Protein AF-A0A9Q0ZSL5-F1 (afdb_monomer)

Foldseek 3Di:
DDDPLCFAWFWDQAFDPFWPRATAIDTHNDDDDLRRDWDKDDDDPPDDDDPPGDIWTARPPQRWTWDWDPTADDPPGDTGIHTDDHD

Organism: NCBI:txid2511006

Solvent-accessible surface area (backbone atoms only — not comparable to full-atom values): 5318 Å² total; per-residue (Å²): 108,43,86,90,82,58,22,28,61,27,48,57,102,47,56,38,96,50,64,84,51,43,29,34,54,46,73,35,77,68,87,91,48,74,49,48,41,59,59,73,46,61,94,57,93,88,63,82,87,56,91,90,62,82,71,45,42,30,38,60,79,77,52,19,29,68,43,69,55,104,34,45,25,94,83,81,59,46,71,27,56,33,38,43,87,50,130

pLDDT: mean 94.98, std 5.74, range [57.97, 98.56]

Radius of gyration: 13.63 Å; Cα contacts (8 Å, |Δi|>4): 162; chains: 1; bounding box: 30×26×34 Å

Sequence (87 aa):
MHEKTKYRLHSHDVPYGSGSGQQSVTGFPNVDDANSYWPGKNAKQGDSIGTGAIIRLQHMKTRKWLHSHLHASPISGNLEVEITGGL

Structure (mmCIF, N/CA/C/O backbone):
data_AF-A0A9Q0ZSL5-F1
#
_entry.id   AF-A0A9Q0ZSL5-F1
#
loop_
_atom_site.group_PDB
_atom_s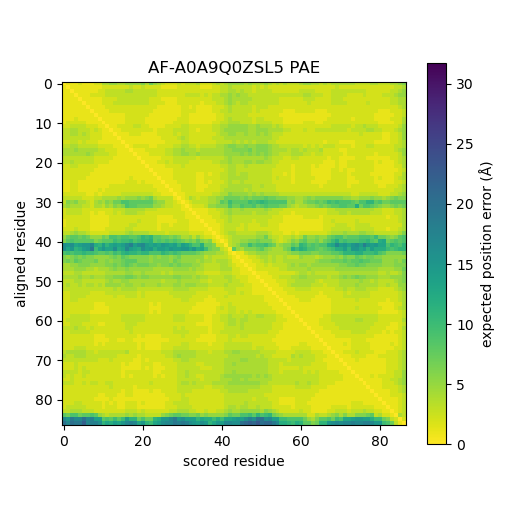ite.id
_atom_site.type_symbol
_atom_site.label_atom_id
_atom_site.label_alt_id
_atom_site.label_comp_id
_atom_site.label_asym_id
_atom_site.label_entity_id
_atom_site.label_seq_id
_atom_site.pdbx_PDB_ins_code
_atom_site.Cartn_x
_atom_site.Cartn_y
_atom_site.Cartn_z
_atom_site.occupancy
_atom_site.B_iso_or_equiv
_atom_site.auth_seq_id
_atom_site.auth_comp_id
_atom_site.auth_asym_id
_atom_site.auth_atom_id
_atom_site.pdbx_PDB_model_num
ATOM 1 N N . MET A 1 1 ? -9.598 -1.401 -2.043 1.00 95.06 1 MET A N 1
ATOM 2 C CA . MET A 1 1 ? -9.706 -1.592 -3.507 1.00 95.06 1 MET A CA 1
ATOM 3 C C . MET A 1 1 ? -9.564 -0.230 -4.163 1.00 95.06 1 MET A C 1
ATOM 5 O O . MET A 1 1 ? -10.212 0.698 -3.699 1.00 95.06 1 MET A O 1
ATOM 9 N N . HIS A 1 2 ? -8.721 -0.094 -5.184 1.00 97.75 2 HIS A N 1
ATOM 10 C CA . HIS A 1 2 ? -8.593 1.146 -5.947 1.00 97.75 2 HIS A CA 1
ATOM 11 C C . HIS A 1 2 ? -9.834 1.353 -6.826 1.00 97.75 2 HIS A C 1
ATOM 13 O O . HIS A 1 2 ? -10.245 0.447 -7.548 1.00 97.75 2 HIS A O 1
ATOM 19 N N . GLU A 1 3 ? -10.452 2.531 -6.761 1.00 97.94 3 GLU A N 1
ATOM 20 C CA . GLU A 1 3 ? -11.789 2.757 -7.317 1.00 97.94 3 GLU A CA 1
ATOM 21 C C . GLU A 1 3 ? -11.851 2.618 -8.843 1.00 97.94 3 GLU A C 1
ATOM 23 O O . GLU A 1 3 ? -12.760 1.962 -9.351 1.00 97.94 3 GLU A O 1
ATOM 28 N N . LYS A 1 4 ? -10.889 3.189 -9.577 1.00 98.19 4 LYS A N 1
ATOM 29 C CA . LYS A 1 4 ? -10.929 3.227 -11.050 1.00 98.19 4 LYS A CA 1
ATOM 30 C C . LYS A 1 4 ? -10.535 1.899 -11.693 1.00 98.19 4 LYS A C 1
ATOM 32 O O . LYS A 1 4 ? -11.207 1.440 -12.605 1.00 98.19 4 LYS A O 1
ATOM 37 N N . THR A 1 5 ? -9.457 1.279 -11.211 1.00 97.94 5 THR A N 1
ATOM 38 C CA . THR A 1 5 ? -8.904 0.049 -11.817 1.00 97.94 5 THR A CA 1
ATOM 39 C C . THR A 1 5 ? -9.417 -1.230 -11.168 1.00 97.94 5 THR A C 1
ATOM 41 O O . THR A 1 5 ? -9.211 -2.306 -11.711 1.00 97.94 5 THR A O 1
ATOM 44 N N . LYS A 1 6 ? -10.055 -1.133 -9.995 1.00 97.44 6 LYS A N 1
ATOM 45 C CA . LYS A 1 6 ? -10.498 -2.268 -9.163 1.00 97.44 6 LYS A CA 1
ATOM 46 C C . LYS A 1 6 ? -9.367 -3.154 -8.621 1.00 97.44 6 LYS A C 1
ATOM 48 O O . LYS A 1 6 ? -9.643 -4.164 -7.976 1.00 97.44 6 LYS A O 1
ATOM 53 N N . TYR A 1 7 ? -8.107 -2.749 -8.792 1.00 98.44 7 TYR A N 1
ATOM 54 C CA . TYR A 1 7 ? -6.954 -3.472 -8.252 1.00 98.44 7 TYR A CA 1
ATOM 55 C C . TYR A 1 7 ? -6.903 -3.334 -6.724 1.00 98.44 7 TYR A C 1
ATOM 57 O O . TYR A 1 7 ? -7.342 -2.332 -6.145 1.00 98.44 7 TYR A O 1
ATOM 65 N N . ARG A 1 8 ? -6.380 -4.350 -6.044 1.00 98.12 8 ARG A N 1
ATOM 66 C CA . ARG A 1 8 ? -6.199 -4.373 -4.588 1.00 98.12 8 ARG A CA 1
ATOM 67 C C . ARG A 1 8 ? -4.772 -3.987 -4.232 1.00 98.12 8 ARG A C 1
ATOM 69 O O . ARG A 1 8 ? -3.852 -4.312 -4.970 1.00 98.12 8 ARG A O 1
ATOM 76 N N . LEU A 1 9 ? -4.612 -3.281 -3.112 1.00 98.19 9 LEU A N 1
ATOM 77 C CA . LEU A 1 9 ? -3.293 -3.024 -2.542 1.00 98.19 9 LEU A CA 1
ATOM 78 C C . LEU A 1 9 ? -2.657 -4.376 -2.218 1.00 98.19 9 LEU A C 1
ATOM 80 O O . LEU A 1 9 ? -3.296 -5.198 -1.562 1.00 98.19 9 LEU A O 1
ATOM 84 N N . HIS A 1 10 ? -1.442 -4.600 -2.690 1.00 98.44 10 HIS A N 1
ATOM 85 C CA . HIS A 1 10 ? -0.794 -5.901 -2.661 1.00 98.44 10 HIS A CA 1
ATOM 86 C C . HIS A 1 10 ? 0.706 -5.740 -2.415 1.00 98.44 10 HIS A C 1
ATOM 88 O O . HIS A 1 10 ? 1.314 -4.760 -2.844 1.00 98.44 10 HIS A O 1
ATOM 94 N N . SER A 1 11 ? 1.311 -6.705 -1.733 1.00 98.19 11 SER A N 1
ATOM 95 C CA . SER A 1 11 ? 2.764 -6.807 -1.605 1.00 98.19 11 SER A CA 1
ATOM 96 C C . SER A 1 11 ? 3.195 -8.270 -1.662 1.00 98.19 11 SER A C 1
ATOM 98 O O . SER A 1 11 ? 2.378 -9.175 -1.613 1.00 98.19 11 SER A O 1
ATOM 100 N N . HIS A 1 12 ? 4.481 -8.525 -1.837 1.00 96.38 12 HIS A N 1
ATOM 101 C CA . HIS A 1 12 ? 5.061 -9.857 -1.980 1.00 96.38 12 HIS A CA 1
ATOM 102 C C . HIS A 1 12 ? 6.546 -9.775 -1.630 1.00 96.38 12 HIS A C 1
ATOM 104 O O . HIS A 1 12 ? 7.084 -8.679 -1.492 1.00 96.38 12 HIS A O 1
ATOM 110 N N . ASP A 1 13 ? 7.213 -10.915 -1.451 1.00 94.56 13 ASP A N 1
ATOM 111 C CA . ASP A 1 13 ? 8.614 -10.940 -1.014 1.00 94.56 13 ASP A CA 1
ATOM 112 C C . ASP A 1 13 ? 9.600 -10.659 -2.158 1.00 94.56 13 ASP A C 1
ATOM 114 O O . ASP A 1 13 ? 10.461 -11.466 -2.491 1.00 94.56 13 ASP A O 1
ATOM 118 N N . VAL A 1 14 ? 9.409 -9.515 -2.817 1.00 96.62 14 VAL A N 1
ATOM 119 C CA . VAL A 1 14 ? 10.242 -9.019 -3.913 1.00 96.62 14 VAL A CA 1
ATOM 120 C C . VAL A 1 14 ? 10.515 -7.531 -3.672 1.00 96.62 14 VAL A C 1
ATOM 122 O O . VAL A 1 14 ? 9.564 -6.742 -3.601 1.00 96.62 14 VAL A O 1
ATOM 125 N N . PRO A 1 15 ? 11.786 -7.123 -3.517 1.00 97.62 15 PRO A N 1
ATOM 126 C CA . PRO A 1 15 ? 12.160 -5.723 -3.362 1.00 97.62 15 PRO A CA 1
ATOM 127 C C . PRO A 1 15 ? 12.110 -4.954 -4.684 1.00 97.62 15 PRO A C 1
ATOM 129 O O . PRO A 1 15 ? 12.168 -5.539 -5.767 1.00 97.62 15 PRO A O 1
ATOM 132 N N . TYR A 1 16 ? 12.038 -3.626 -4.602 1.00 98.25 16 TYR A N 1
ATOM 133 C CA . TYR A 1 16 ? 12.326 -2.776 -5.754 1.00 98.25 16 TYR A CA 1
ATOM 134 C C . TYR A 1 16 ? 13.805 -2.890 -6.153 1.00 98.25 16 TYR A C 1
ATOM 136 O O . TYR A 1 16 ? 14.686 -2.996 -5.306 1.00 98.25 16 TYR A O 1
ATOM 144 N N . GLY A 1 17 ? 14.087 -2.840 -7.459 1.00 97.31 17 GLY A N 1
ATOM 145 C CA . GLY A 1 17 ? 15.459 -2.770 -7.990 1.00 97.31 17 GLY A CA 1
ATOM 146 C C . GLY A 1 17 ? 16.027 -1.346 -8.070 1.00 97.31 17 GLY A C 1
ATOM 147 O O . GLY A 1 17 ? 17.167 -1.155 -8.481 1.00 97.31 17 GLY A O 1
ATOM 148 N N . SER A 1 18 ? 15.223 -0.347 -7.711 1.00 96.00 18 SER A N 1
ATOM 149 C CA . SER A 1 18 ? 15.546 1.081 -7.704 1.00 96.00 18 SER A CA 1
ATOM 150 C C . SER A 1 18 ? 15.068 1.708 -6.391 1.00 96.00 18 SER A C 1
ATOM 152 O O . SER A 1 18 ? 14.549 1.006 -5.523 1.00 96.00 18 SER A O 1
ATOM 154 N N . GLY A 1 19 ? 15.203 3.030 -6.259 1.00 96.94 19 GLY A N 1
ATOM 155 C CA . GLY A 1 19 ? 14.667 3.749 -5.105 1.00 96.94 19 GLY A CA 1
ATOM 156 C C . GLY A 1 19 ? 15.332 3.287 -3.813 1.00 96.94 19 GLY A C 1
ATOM 157 O O . GLY A 1 19 ? 16.558 3.328 -3.713 1.00 96.94 19 GLY A O 1
ATOM 158 N N . SER A 1 20 ? 14.545 2.882 -2.821 1.00 97.56 20 SER A N 1
ATOM 159 C CA . SER A 1 20 ? 15.084 2.464 -1.522 1.00 97.56 20 SER A CA 1
ATOM 160 C C . SER A 1 20 ? 15.566 1.012 -1.467 1.00 97.56 20 SER A C 1
ATOM 162 O O . SER A 1 20 ? 16.201 0.617 -0.489 1.00 97.56 20 SER A O 1
ATOM 164 N N . GLY A 1 21 ? 15.243 0.193 -2.473 1.00 97.38 21 GLY A N 1
ATOM 165 C CA . GLY A 1 21 ? 15.500 -1.251 -2.444 1.00 97.38 21 GLY A CA 1
ATOM 166 C C . GLY A 1 21 ? 14.630 -2.029 -1.447 1.00 97.38 21 GLY A C 1
ATOM 167 O O . GLY A 1 21 ? 14.884 -3.206 -1.188 1.00 97.38 21 GLY A O 1
ATOM 168 N N . GLN A 1 22 ? 13.615 -1.394 -0.854 1.00 97.94 22 GLN A N 1
ATOM 169 C CA . GLN A 1 22 ? 12.700 -2.041 0.086 1.00 97.94 22 GLN A CA 1
ATOM 170 C C . GLN A 1 22 ? 11.641 -2.889 -0.630 1.00 97.94 22 GLN A C 1
ATOM 172 O O . GLN A 1 22 ? 11.523 -2.885 -1.856 1.00 97.94 22 GLN A O 1
ATOM 177 N N . GLN A 1 23 ? 10.876 -3.658 0.150 1.00 98.12 23 GLN A N 1
ATOM 178 C CA . GLN A 1 23 ? 9.864 -4.577 -0.370 1.00 98.12 23 GLN A CA 1
ATOM 179 C C . GLN A 1 23 ? 8.794 -3.823 -1.177 1.00 98.12 23 GLN A C 1
ATOM 181 O O . GLN A 1 23 ? 8.240 -2.825 -0.718 1.00 98.12 23 GLN A O 1
ATOM 186 N N . SER A 1 24 ? 8.498 -4.319 -2.379 1.00 98.25 24 SER A N 1
ATOM 187 C CA . SER A 1 24 ? 7.626 -3.632 -3.329 1.00 98.25 24 SER A CA 1
ATOM 188 C C . SER A 1 24 ? 6.143 -3.673 -2.942 1.00 98.25 24 SER A C 1
ATOM 190 O O . SER A 1 24 ? 5.657 -4.597 -2.276 1.00 98.25 24 SER A O 1
ATOM 192 N N . VAL A 1 25 ? 5.402 -2.661 -3.400 1.00 98.31 25 VAL A N 1
ATOM 193 C CA . VAL A 1 25 ? 3.944 -2.541 -3.271 1.00 98.31 25 VAL A CA 1
ATOM 194 C C . VAL A 1 25 ? 3.343 -2.372 -4.657 1.00 98.31 25 VAL A C 1
ATOM 196 O O . VAL A 1 25 ? 3.833 -1.599 -5.475 1.00 98.31 25 VAL A O 1
ATOM 199 N N . THR A 1 26 ? 2.257 -3.083 -4.937 1.00 98.19 26 THR A N 1
ATOM 200 C CA . THR A 1 26 ? 1.596 -3.048 -6.242 1.00 98.19 26 THR A CA 1
ATOM 201 C C . THR A 1 26 ? 0.077 -2.973 -6.113 1.00 98.19 26 THR A C 1
ATOM 203 O O . THR A 1 26 ? -0.503 -3.130 -5.035 1.00 98.19 26 THR A O 1
ATOM 206 N N . GLY A 1 27 ? -0.582 -2.718 -7.244 1.00 97.88 27 GLY A N 1
ATOM 207 C CA . GLY A 1 27 ? -1.988 -3.055 -7.430 1.00 97.88 27 GLY A CA 1
ATOM 208 C C . GLY A 1 27 ? -2.103 -4.450 -8.046 1.00 97.88 27 GLY A C 1
ATOM 209 O O . GLY A 1 27 ? -1.478 -4.704 -9.074 1.00 97.88 27 GLY A O 1
ATOM 210 N N . PHE A 1 28 ? -2.921 -5.327 -7.467 1.00 98.12 28 PHE A N 1
ATOM 211 C CA . PHE A 1 28 ? -3.137 -6.689 -7.962 1.00 98.12 28 PHE A CA 1
ATOM 212 C C . PHE A 1 28 ? -4.596 -6.908 -8.406 1.00 98.12 28 PHE A C 1
ATOM 214 O O . PHE A 1 28 ? -5.511 -6.490 -7.688 1.00 98.12 28 PHE A O 1
ATOM 221 N N . PRO A 1 29 ? -4.850 -7.516 -9.583 1.00 97.12 29 PRO A N 1
ATOM 222 C CA . PRO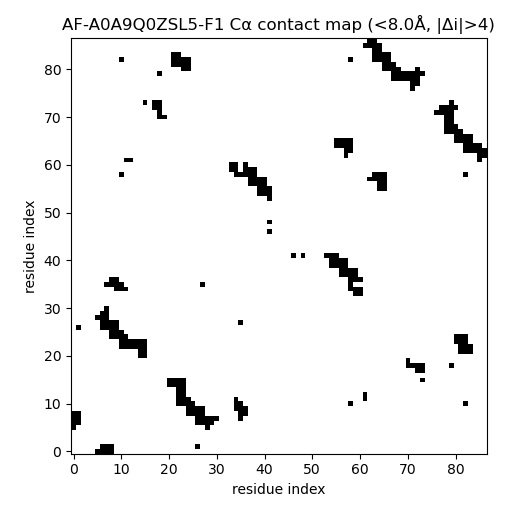 A 1 29 ? -6.204 -7.660 -10.121 1.00 97.12 29 PRO A CA 1
ATOM 223 C C . PRO A 1 29 ? -7.032 -8.751 -9.428 1.00 97.12 29 PRO A C 1
ATOM 225 O O . PRO A 1 29 ? -8.256 -8.630 -9.366 1.00 97.12 29 PRO A O 1
ATOM 228 N N . ASN A 1 30 ? -6.398 -9.801 -8.894 1.00 94.75 30 ASN A N 1
ATOM 229 C CA . ASN A 1 30 ? -7.128 -10.937 -8.329 1.00 94.75 30 ASN A CA 1
ATOM 230 C C . ASN A 1 30 ? -7.813 -10.558 -7.015 1.00 94.75 30 ASN A C 1
ATOM 232 O O . ASN A 1 30 ? -7.264 -9.829 -6.188 1.00 94.75 30 ASN A O 1
ATOM 236 N N . VAL A 1 31 ? -9.033 -11.060 -6.833 1.00 89.69 31 VAL A N 1
ATOM 237 C CA . VAL A 1 31 ? -9.896 -10.682 -5.710 1.00 89.69 31 VAL A CA 1
ATOM 238 C C . VAL A 1 31 ? -9.471 -11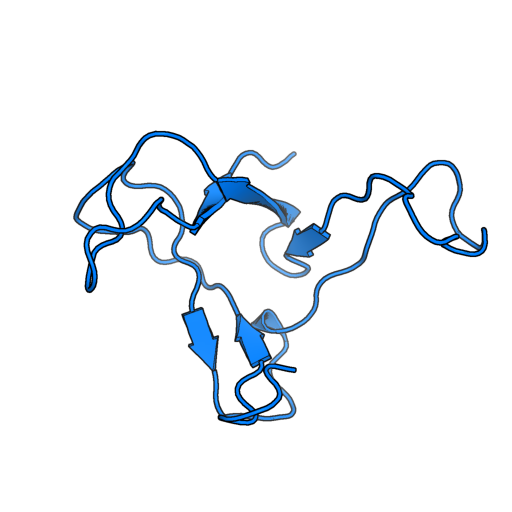.346 -4.401 1.00 89.69 31 VAL A C 1
ATOM 240 O O . VAL A 1 31 ? -9.406 -10.659 -3.381 1.00 89.69 31 VAL A O 1
ATOM 243 N N . ASP A 1 32 ? -9.129 -12.633 -4.463 1.00 92.31 32 ASP A N 1
ATOM 244 C CA . ASP A 1 32 ? -8.922 -13.506 -3.303 1.00 92.31 32 ASP A CA 1
ATOM 245 C C . ASP A 1 32 ? -7.450 -13.900 -3.139 1.00 92.31 32 ASP A C 1
ATOM 247 O O . ASP A 1 32 ? -7.090 -15.075 -3.112 1.00 92.31 32 ASP A O 1
ATOM 251 N N . ASP A 1 33 ? -6.575 -12.900 -3.053 1.00 96.38 33 ASP A N 1
ATOM 252 C CA . ASP A 1 33 ? -5.151 -13.115 -2.805 1.00 96.38 33 ASP A CA 1
ATOM 253 C C . ASP A 1 33 ? -4.771 -12.746 -1.365 1.00 96.38 33 ASP A C 1
ATOM 255 O O . ASP A 1 33 ? -5.011 -11.628 -0.901 1.00 96.38 33 ASP A O 1
ATOM 259 N N . ALA A 1 34 ? -4.133 -13.681 -0.654 1.00 95.69 34 ALA A N 1
ATOM 260 C CA . ALA A 1 34 ? -3.768 -13.499 0.750 1.00 95.69 34 ALA A CA 1
ATOM 261 C C . ALA A 1 34 ? -2.735 -12.381 0.980 1.00 95.69 34 ALA A C 1
ATOM 263 O O . ALA A 1 34 ? -2.685 -11.809 2.071 1.00 95.69 34 ALA A O 1
ATOM 264 N N . ASN A 1 35 ? -1.931 -12.032 -0.029 1.00 97.50 35 ASN A N 1
ATOM 265 C CA . ASN A 1 35 ? -1.001 -10.906 0.046 1.00 97.50 35 ASN A CA 1
ATOM 266 C C . ASN A 1 35 ? -1.687 -9.548 -0.223 1.00 97.50 35 ASN A C 1
ATOM 268 O O . ASN A 1 35 ? -1.038 -8.503 -0.277 1.00 97.50 35 ASN A O 1
ATOM 272 N N . SER A 1 36 ? -3.015 -9.541 -0.370 1.00 97.75 36 SER A N 1
ATOM 273 C CA . SER A 1 36 ? -3.824 -8.323 -0.478 1.00 97.75 36 SER A CA 1
ATOM 274 C C . SER A 1 36 ? -4.512 -7.929 0.838 1.00 97.75 36 SER A C 1
ATOM 276 O O . SER A 1 36 ? -5.318 -6.996 0.850 1.00 97.75 36 SER A O 1
ATOM 278 N N . TYR A 1 37 ? -4.215 -8.612 1.953 1.00 96.50 37 TYR A N 1
ATOM 279 C CA . TYR A 1 37 ? -4.799 -8.309 3.264 1.00 96.50 37 TYR A CA 1
ATOM 280 C C . TYR A 1 37 ? -3.930 -7.373 4.119 1.00 96.50 37 TYR A C 1
ATOM 282 O O . TYR A 1 37 ? -2.744 -7.621 4.354 1.00 96.50 37 TYR A O 1
ATOM 290 N N . TRP A 1 38 ? -4.576 -6.330 4.657 1.00 96.12 38 TRP A N 1
ATOM 291 C CA . TRP A 1 38 ? -3.941 -5.229 5.392 1.00 96.12 38 TRP A CA 1
ATOM 292 C C . TRP A 1 38 ? -4.675 -4.929 6.702 1.00 96.12 38 TRP A C 1
ATOM 294 O O . TRP A 1 38 ? -5.485 -4.001 6.752 1.00 96.12 38 TRP A O 1
ATOM 304 N N . PRO A 1 39 ? -4.451 -5.705 7.775 1.00 92.62 39 PRO A N 1
ATOM 305 C CA . PRO A 1 39 ? -4.961 -5.342 9.088 1.00 92.62 39 PRO A CA 1
ATOM 306 C C . PRO A 1 39 ? -4.489 -3.936 9.484 1.00 92.62 39 PRO A C 1
ATOM 308 O O . PRO A 1 39 ? -3.290 -3.662 9.605 1.00 92.62 39 PRO A O 1
ATOM 311 N N . GLY A 1 40 ? -5.459 -3.045 9.691 1.00 87.12 40 GLY A N 1
ATOM 312 C CA . GLY A 1 40 ? -5.220 -1.723 10.250 1.00 87.12 40 GLY A CA 1
ATOM 313 C C . GLY A 1 40 ? -4.936 -1.819 11.745 1.00 87.12 40 GLY A C 1
ATOM 314 O O . GLY A 1 40 ? -5.632 -2.528 12.472 1.00 87.12 40 GLY A O 1
ATOM 315 N N . LYS A 1 41 ? -3.919 -1.096 12.214 1.00 83.75 41 LYS A N 1
ATOM 316 C CA . LYS A 1 41 ? -3.674 -0.888 13.642 1.00 83.75 41 LYS A CA 1
ATOM 317 C C . LYS A 1 41 ? -3.862 0.579 14.001 1.00 83.75 41 LYS A C 1
ATOM 319 O O . LYS A 1 41 ? -3.257 1.458 13.385 1.00 83.75 41 LYS A O 1
ATOM 324 N N . ASN A 1 42 ? -4.675 0.791 15.029 1.00 81.50 42 ASN A N 1
ATOM 325 C CA . ASN A 1 42 ? -4.850 2.045 15.756 1.00 81.50 42 ASN A CA 1
ATOM 326 C C . ASN A 1 42 ? -4.650 1.766 17.267 1.00 81.50 42 ASN A C 1
ATOM 328 O O . ASN A 1 42 ? -4.059 0.740 17.605 1.00 81.50 42 ASN A O 1
ATOM 332 N N . ALA A 1 43 ? -5.119 2.650 18.153 1.00 77.50 43 ALA A N 1
ATOM 333 C CA . ALA A 1 43 ? -4.983 2.568 19.609 1.00 77.50 43 ALA A CA 1
ATOM 334 C C . ALA A 1 43 ? -5.354 1.193 20.201 1.00 77.50 43 ALA A C 1
ATOM 336 O O . ALA A 1 43 ? -4.459 0.454 20.617 1.00 77.50 43 ALA A O 1
ATOM 337 N N . LYS A 1 44 ? -6.645 0.826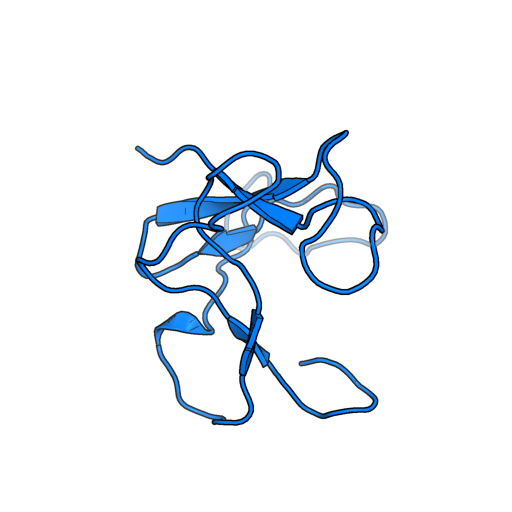 20.232 1.00 87.12 44 LYS A N 1
ATOM 338 C CA . LYS A 1 44 ? -7.108 -0.505 20.652 1.00 87.12 44 LYS A CA 1
ATOM 339 C C . LYS A 1 44 ? -7.884 -1.206 19.544 1.00 87.12 44 LYS A C 1
ATOM 341 O O . LYS A 1 44 ? -8.604 -0.598 18.758 1.00 87.12 44 LYS A O 1
ATOM 346 N N . GLN A 1 45 ? -7.724 -2.526 19.485 1.00 88.69 45 GLN A N 1
ATOM 347 C CA . GLN A 1 45 ? -8.507 -3.365 18.585 1.00 88.69 45 GLN A CA 1
ATOM 348 C C . GLN A 1 45 ? -9.984 -3.326 18.989 1.00 88.69 45 GLN A C 1
ATOM 350 O O . GLN A 1 45 ? -10.306 -3.489 20.163 1.00 88.69 45 GLN A O 1
ATOM 355 N N . GLY A 1 46 ? -10.862 -3.147 18.002 1.00 89.94 46 GLY A N 1
ATOM 356 C CA . GLY A 1 46 ? -12.307 -3.017 18.209 1.00 89.94 46 GLY A CA 1
ATOM 357 C C . GLY A 1 46 ? -12.796 -1.569 18.250 1.00 89.94 46 GLY A C 1
ATOM 358 O O . GLY A 1 46 ? -13.986 -1.343 18.046 1.00 89.94 46 GLY A O 1
ATOM 359 N N . ASP A 1 47 ? -11.901 -0.593 18.426 1.00 90.44 47 ASP A N 1
ATOM 360 C CA . ASP A 1 47 ? -12.273 0.818 18.361 1.00 90.44 47 ASP A CA 1
ATOM 361 C C . ASP A 1 47 ? -12.681 1.212 16.936 1.00 90.44 47 ASP A C 1
ATOM 363 O O . ASP A 1 47 ? -12.080 0.789 15.942 1.00 90.44 47 ASP A O 1
ATOM 367 N N . SER A 1 48 ? -13.691 2.078 16.838 1.00 92.25 48 SER A N 1
ATOM 368 C CA . SER A 1 48 ? -14.071 2.684 15.562 1.00 92.25 48 SER A CA 1
ATOM 369 C C . SER A 1 48 ? -12.963 3.610 15.057 1.00 92.25 48 SER A C 1
ATOM 371 O O . SER A 1 48 ? -12.396 4.399 15.814 1.00 92.25 48 SER A O 1
ATOM 373 N N . ILE A 1 49 ? -12.669 3.550 13.757 1.00 91.81 49 ILE A N 1
ATOM 374 C CA . ILE A 1 49 ? -11.711 4.457 13.117 1.00 91.81 49 ILE A CA 1
ATOM 375 C C . ILE A 1 49 ? -12.468 5.718 12.696 1.00 91.81 49 ILE A C 1
ATOM 377 O O . ILE A 1 49 ? -13.187 5.718 11.700 1.00 91.81 49 ILE A O 1
ATOM 381 N N . GLY A 1 50 ? -12.323 6.782 13.484 1.00 93.62 50 GLY A N 1
ATOM 382 C CA . GLY A 1 50 ? -12.889 8.089 13.164 1.00 93.62 50 GLY A CA 1
ATOM 383 C C . GLY A 1 50 ? -12.163 8.785 12.010 1.00 93.62 50 GLY A C 1
ATOM 384 O O . GLY A 1 50 ? -10.989 8.526 11.735 1.00 93.62 50 GLY A O 1
ATOM 385 N N . THR A 1 51 ? -12.854 9.715 11.352 1.00 95.50 51 THR A N 1
ATOM 386 C CA . THR A 1 51 ? -12.252 10.598 10.345 1.00 95.50 51 THR A CA 1
ATOM 387 C C . THR A 1 51 ? -11.076 11.372 10.943 1.00 95.50 51 THR A C 1
ATOM 389 O O . THR A 1 51 ? -11.183 11.923 12.036 1.00 95.50 51 THR A O 1
ATOM 392 N N . GLY A 1 52 ? -9.952 11.417 10.225 1.00 94.56 52 GLY A N 1
ATOM 393 C CA . GLY A 1 52 ? -8.724 12.080 10.679 1.00 94.56 52 GLY A CA 1
ATOM 394 C C . GLY A 1 52 ? -7.832 11.228 11.589 1.00 94.56 52 GLY A C 1
ATOM 395 O O . GLY A 1 52 ? -6.749 11.677 11.957 1.00 94.56 52 GLY A O 1
ATOM 396 N N . ALA A 1 53 ? -8.236 10.000 11.931 1.00 94.19 53 ALA A N 1
ATOM 397 C CA . ALA A 1 53 ? -7.383 9.089 12.683 1.00 94.19 53 ALA A CA 1
ATOM 398 C C . ALA A 1 53 ? -6.122 8.715 11.888 1.00 94.19 53 ALA A C 1
ATOM 400 O O . ALA A 1 53 ? -6.186 8.343 10.714 1.00 94.19 53 ALA A O 1
ATOM 401 N N . ILE A 1 54 ? -4.975 8.752 12.562 1.00 94.44 54 ILE A N 1
ATOM 402 C CA . ILE A 1 54 ? -3.715 8.248 12.020 1.00 94.44 54 ILE A CA 1
ATOM 403 C C . ILE A 1 54 ? -3.683 6.738 12.251 1.00 94.44 54 ILE A C 1
ATOM 405 O O . ILE A 1 54 ? -3.715 6.273 13.389 1.00 94.44 54 ILE A O 1
ATOM 409 N N . ILE A 1 55 ? -3.611 5.969 11.167 1.00 95.19 55 ILE A N 1
ATOM 410 C CA . ILE A 1 55 ? -3.571 4.505 11.208 1.00 95.19 55 ILE A CA 1
ATOM 411 C C . ILE A 1 55 ? -2.289 3.981 10.573 1.00 95.19 55 ILE A C 1
ATOM 413 O O . ILE A 1 55 ? -1.666 4.644 9.745 1.00 95.19 55 ILE A O 1
ATOM 417 N N . ARG 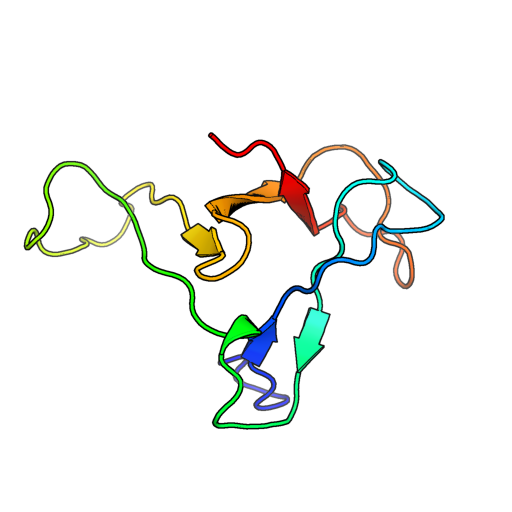A 1 56 ? -1.917 2.750 10.926 1.00 95.25 56 ARG A N 1
ATOM 418 C CA . ARG A 1 56 ? -0.870 1.997 10.227 1.00 95.25 56 ARG A CA 1
ATOM 419 C C . ARG A 1 56 ? -1.465 0.754 9.592 1.00 95.25 56 ARG A C 1
ATOM 421 O O . ARG A 1 56 ? -2.255 0.059 10.228 1.00 95.25 56 ARG A O 1
ATOM 428 N N . LEU A 1 57 ? -1.053 0.454 8.366 1.00 96.94 57 LEU A N 1
ATOM 429 C CA . LEU A 1 57 ? -1.450 -0.756 7.651 1.00 96.94 57 LEU A CA 1
ATOM 430 C C . LEU A 1 57 ? -0.300 -1.762 7.698 1.00 96.94 57 LEU A C 1
ATOM 432 O O . LEU A 1 57 ? 0.795 -1.476 7.212 1.00 96.94 57 LEU A O 1
ATOM 436 N N . GLN A 1 58 ? -0.539 -2.922 8.309 1.00 96.19 58 GLN A N 1
ATOM 437 C CA . GLN A 1 58 ? 0.432 -4.015 8.339 1.00 96.19 58 GLN A CA 1
ATOM 438 C C . GLN A 1 58 ? 0.118 -4.993 7.208 1.00 96.19 58 GLN A C 1
ATOM 440 O O . GLN A 1 58 ? -1.020 -5.440 7.099 1.00 96.19 58 GLN A O 1
ATOM 445 N N . HIS A 1 59 ? 1.105 -5.371 6.401 1.00 96.81 59 HIS A N 1
ATOM 446 C CA . HIS A 1 59 ? 0.942 -6.445 5.427 1.00 96.81 59 HIS A CA 1
ATOM 447 C C . HIS A 1 59 ? 0.787 -7.777 6.172 1.00 96.81 59 HIS A C 1
ATOM 449 O O . HIS A 1 59 ? 1.669 -8.158 6.950 1.00 96.81 59 HIS A O 1
ATOM 455 N N . MET A 1 60 ? -0.329 -8.487 5.968 1.00 94.69 60 MET A N 1
ATOM 456 C CA . MET A 1 60 ? -0.667 -9.669 6.772 1.00 94.69 60 MET A CA 1
ATOM 457 C C . MET A 1 60 ? 0.427 -10.742 6.714 1.00 94.69 60 MET A C 1
ATOM 459 O O . MET A 1 60 ? 0.814 -11.265 7.761 1.00 94.69 60 MET A O 1
ATOM 463 N N . LYS A 1 61 ? 0.940 -11.041 5.514 1.00 94.94 61 LYS A N 1
ATOM 464 C CA . LYS A 1 61 ? 1.872 -12.152 5.292 1.00 94.94 61 LYS A CA 1
ATOM 465 C C . LYS A 1 61 ? 3.291 -11.859 5.768 1.00 94.94 61 LYS A C 1
ATOM 467 O O . LYS A 1 61 ? 3.889 -12.703 6.420 1.00 94.94 61 LYS A O 1
ATOM 472 N N . THR A 1 62 ? 3.826 -10.674 5.465 1.00 94.38 62 THR A N 1
ATOM 473 C CA . THR A 1 62 ? 5.223 -10.337 5.808 1.00 94.38 62 THR A CA 1
ATOM 474 C C . THR A 1 62 ? 5.352 -9.668 7.173 1.00 94.38 62 THR A C 1
ATOM 476 O O . THR A 1 62 ? 6.458 -9.534 7.681 1.00 94.38 62 THR A O 1
ATOM 479 N N . ARG A 1 63 ? 4.235 -9.263 7.798 1.00 94.44 63 ARG A N 1
ATOM 480 C CA . ARG A 1 63 ? 4.191 -8.565 9.100 1.00 94.44 63 ARG A CA 1
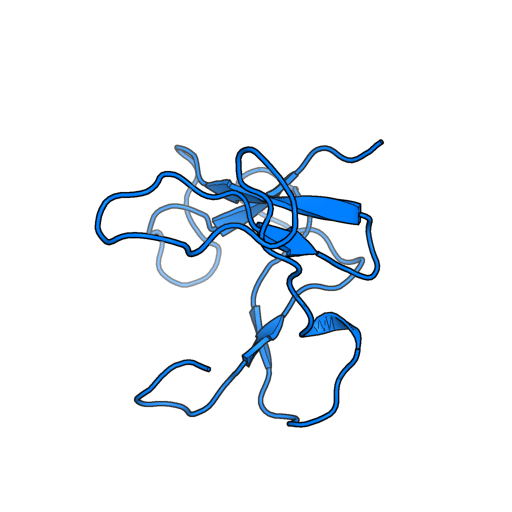ATOM 481 C C . ARG A 1 63 ? 4.955 -7.236 9.111 1.00 94.44 63 ARG A C 1
ATOM 483 O O . ARG A 1 63 ? 5.231 -6.688 10.178 1.00 94.44 63 ARG A O 1
ATOM 490 N N . LYS A 1 64 ? 5.219 -6.686 7.932 1.00 95.50 64 LYS A N 1
ATOM 491 C CA . LYS A 1 64 ? 5.859 -5.391 7.702 1.00 95.50 64 LYS A CA 1
ATOM 492 C C . LYS A 1 64 ? 4.810 -4.295 7.476 1.00 95.50 64 LYS A C 1
ATOM 494 O O . LYS A 1 64 ? 3.616 -4.588 7.399 1.00 95.50 64 LYS A O 1
ATOM 499 N N . TRP A 1 65 ? 5.230 -3.040 7.395 1.00 97.38 65 TRP A N 1
ATOM 500 C CA . TRP A 1 65 ? 4.339 -1.876 7.376 1.00 97.38 65 TRP A CA 1
ATOM 501 C C . TRP A 1 65 ? 4.356 -1.160 6.034 1.00 97.38 65 TRP A C 1
ATOM 503 O O . TRP A 1 65 ? 5.422 -1.015 5.445 1.00 97.38 65 TRP A O 1
ATOM 513 N N . LEU A 1 66 ? 3.196 -0.662 5.598 1.00 98.12 66 LEU A N 1
ATOM 514 C CA . LEU A 1 66 ? 3.119 0.282 4.484 1.00 98.12 66 LEU A CA 1
ATOM 515 C C . LEU A 1 66 ? 3.855 1.578 4.848 1.00 98.12 66 LEU A C 1
ATOM 517 O O . LEU A 1 66 ? 3.588 2.163 5.902 1.00 98.12 66 LEU A O 1
ATOM 521 N N . HIS A 1 67 ? 4.768 2.007 3.985 1.00 98.00 67 HIS A N 1
ATOM 522 C CA . HIS A 1 67 ? 5.643 3.152 4.193 1.00 98.00 67 HIS A CA 1
ATOM 523 C C . HIS A 1 67 ? 5.804 3.972 2.908 1.00 98.00 67 HIS A C 1
ATOM 525 O O . HIS A 1 67 ? 5.409 3.539 1.826 1.00 98.00 67 HIS A O 1
ATOM 531 N N . SER A 1 68 ? 6.300 5.194 3.071 1.00 98.19 68 SER A N 1
ATOM 532 C CA . SER A 1 68 ? 6.685 6.089 1.987 1.00 98.19 68 SER A CA 1
ATOM 533 C C . SER A 1 68 ? 7.676 7.114 2.533 1.00 98.19 68 SER A C 1
ATOM 535 O O . SER A 1 68 ? 7.595 7.505 3.704 1.00 98.19 68 SER A O 1
ATOM 537 N N . HIS A 1 69 ? 8.591 7.567 1.683 1.00 96.88 69 HIS A N 1
ATOM 538 C CA . HIS A 1 69 ? 9.637 8.533 2.009 1.00 96.88 69 HIS A CA 1
ATOM 539 C C . HIS A 1 69 ? 10.212 9.192 0.740 1.00 96.88 69 HIS A C 1
ATOM 541 O O . HIS A 1 69 ? 9.677 9.023 -0.354 1.00 96.88 69 HIS A O 1
ATOM 547 N N . LEU A 1 70 ? 11.293 9.971 0.871 1.00 97.94 70 LEU A N 1
ATOM 548 C CA . LEU A 1 70 ? 11.902 10.758 -0.215 1.00 97.94 70 LEU A CA 1
ATOM 549 C C . LEU A 1 70 ? 12.748 9.908 -1.190 1.00 97.94 70 LEU A C 1
ATOM 551 O O . LEU A 1 70 ? 13.916 10.202 -1.430 1.00 97.94 70 LEU A O 1
ATOM 555 N N . HIS A 1 71 ? 12.143 8.872 -1.771 1.00 98.25 71 HIS A N 1
ATOM 556 C CA . HIS A 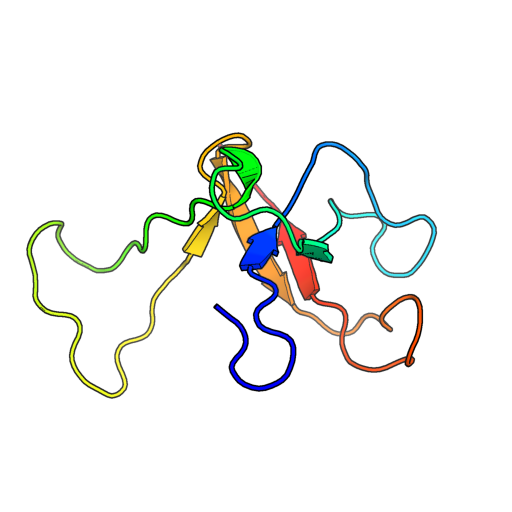1 71 ? 12.680 8.102 -2.896 1.00 98.25 71 HIS A CA 1
ATOM 557 C C . HIS A 1 71 ? 11.730 8.172 -4.097 1.00 98.25 71 HIS A C 1
ATOM 559 O O . HIS A 1 71 ? 10.523 8.336 -3.934 1.00 98.25 71 HIS A O 1
ATOM 565 N N . ALA A 1 72 ? 12.274 8.065 -5.311 1.00 98.31 72 ALA A N 1
ATOM 566 C CA . ALA A 1 72 ? 11.486 8.059 -6.539 1.00 98.31 72 ALA A CA 1
ATOM 567 C C . ALA A 1 72 ? 10.955 6.648 -6.848 1.00 98.31 72 ALA A C 1
ATOM 569 O O . ALA A 1 72 ? 11.717 5.686 -6.905 1.00 98.31 72 ALA A O 1
ATOM 570 N N . SER A 1 73 ? 9.651 6.548 -7.092 1.00 98.00 73 SER A N 1
ATOM 571 C CA . SER A 1 73 ? 8.953 5.331 -7.506 1.00 98.00 73 SER A CA 1
ATOM 572 C C . SER A 1 73 ? 9.428 4.842 -8.883 1.00 98.00 73 SER A C 1
ATOM 574 O O . SER A 1 73 ? 9.722 5.654 -9.766 1.00 98.00 73 SER A O 1
ATOM 576 N N . PRO A 1 74 ? 9.441 3.517 -9.115 1.00 97.25 74 PRO A N 1
ATOM 577 C CA . PRO A 1 74 ? 10.131 2.904 -10.254 1.00 97.25 74 PRO A CA 1
ATOM 578 C C . PRO A 1 74 ? 9.538 3.216 -11.637 1.00 97.25 74 PRO A C 1
ATOM 580 O O . PRO A 1 74 ? 10.230 3.046 -12.635 1.00 97.25 74 PRO A O 1
ATOM 583 N N . ILE A 1 75 ? 8.266 3.625 -11.724 1.00 97.56 75 ILE A N 1
ATOM 584 C CA . ILE A 1 75 ? 7.576 3.827 -13.013 1.00 97.56 75 ILE A CA 1
ATOM 585 C C . ILE A 1 75 ? 7.328 5.309 -13.296 1.00 97.56 75 ILE A C 1
ATOM 587 O O . ILE A 1 75 ? 7.616 5.776 -14.393 1.00 97.56 75 ILE A O 1
ATOM 591 N N . SER A 1 76 ? 6.770 6.054 -12.337 1.00 97.81 76 SER A N 1
ATOM 592 C CA . SER A 1 76 ? 6.341 7.439 -12.571 1.00 97.81 76 SER A CA 1
ATOM 593 C C . SER A 1 76 ? 7.270 8.495 -11.978 1.00 97.81 76 SER A C 1
ATOM 595 O O . SER A 1 76 ? 7.068 9.675 -12.246 1.00 97.81 76 SER A O 1
ATOM 597 N N . GLY A 1 77 ? 8.240 8.111 -11.143 1.00 97.56 77 GLY A N 1
ATOM 598 C CA . GLY A 1 77 ? 9.110 9.062 -10.447 1.00 97.56 77 GLY A CA 1
ATOM 599 C C . GLY A 1 77 ? 8.425 9.871 -9.334 1.00 97.56 77 GLY A C 1
ATOM 600 O O . GLY A 1 77 ? 9.041 10.776 -8.782 1.00 97.56 77 GLY A O 1
ATOM 601 N N . ASN A 1 78 ? 7.178 9.544 -8.965 1.00 98.44 78 ASN A N 1
ATOM 602 C CA . ASN A 1 78 ? 6.522 10.077 -7.756 1.00 98.44 78 ASN A CA 1
ATOM 603 C C . ASN A 1 78 ? 7.202 9.552 -6.481 1.00 98.44 78 ASN A C 1
ATOM 605 O O . ASN A 1 78 ? 8.093 8.718 -6.586 1.00 98.44 78 ASN A O 1
ATOM 609 N N . LEU A 1 79 ? 6.748 9.952 -5.286 1.00 98.25 79 LEU A N 1
ATOM 610 C CA . LEU A 1 79 ? 7.218 9.335 -4.039 1.00 98.25 79 LEU A CA 1
ATOM 611 C C . LEU A 1 79 ? 6.990 7.818 -4.049 1.00 98.25 79 LEU A C 1
ATOM 613 O O . LEU A 1 79 ? 5.911 7.339 -4.410 1.00 98.25 79 LEU 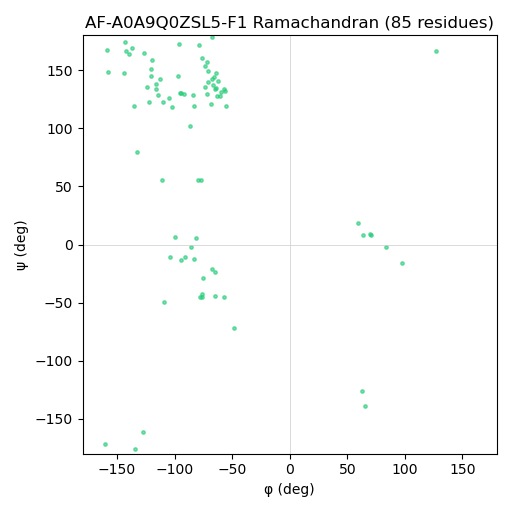A O 1
ATOM 617 N N . GLU A 1 80 ? 8.028 7.079 -3.676 1.00 98.56 80 GLU A N 1
ATOM 618 C CA . GLU A 1 80 ? 7.982 5.634 -3.511 1.00 98.56 80 GLU A CA 1
ATOM 619 C C . GLU A 1 80 ? 6.995 5.261 -2.401 1.00 98.56 80 GLU A C 1
ATOM 621 O O . GLU A 1 80 ? 6.859 5.967 -1.400 1.00 98.56 80 GLU A O 1
ATOM 626 N N . VAL A 1 81 ? 6.253 4.181 -2.643 1.00 98.38 81 VAL A N 1
ATOM 627 C CA . VAL A 1 81 ? 5.432 3.510 -1.640 1.00 98.38 81 VAL A CA 1
ATOM 628 C C . VAL A 1 81 ? 5.919 2.071 -1.570 1.00 98.38 81 VAL A C 1
ATOM 630 O O . VAL A 1 81 ? 5.928 1.350 -2.576 1.00 98.38 81 VAL A O 1
ATOM 633 N N . GLU A 1 82 ? 6.316 1.662 -0.378 1.00 98.19 82 GLU A N 1
ATOM 634 C CA . GLU A 1 82 ? 7.063 0.440 -0.119 1.00 98.19 82 GLU A CA 1
ATOM 635 C C . GLU A 1 82 ? 6.621 -0.202 1.196 1.00 98.19 82 GLU A C 1
ATOM 637 O O . GLU A 1 82 ? 5.809 0.342 1.950 1.00 98.19 82 GLU A O 1
ATOM 642 N N . ILE A 1 83 ? 7.152 -1.392 1.469 1.00 97.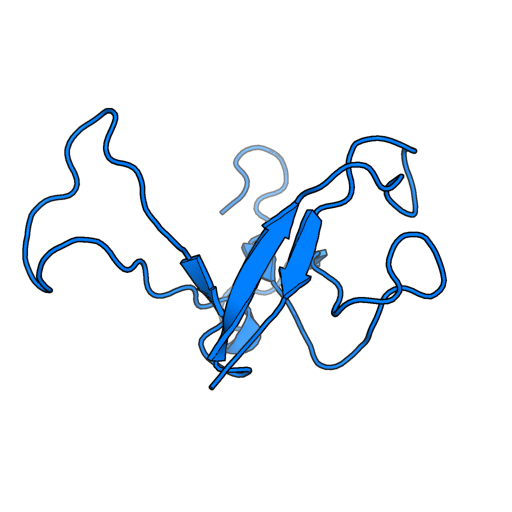81 83 ILE A N 1
ATOM 643 C CA . ILE A 1 83 ? 6.946 -2.113 2.717 1.00 97.81 83 ILE A CA 1
ATOM 644 C C . ILE A 1 83 ? 8.237 -2.145 3.539 1.00 97.81 83 ILE A C 1
ATOM 646 O O . ILE A 1 83 ? 9.254 -2.688 3.101 1.00 97.81 83 ILE A O 1
ATOM 650 N N . THR A 1 84 ? 8.174 -1.627 4.769 1.00 96.50 84 THR A N 1
ATOM 651 C CA . THR A 1 84 ? 9.335 -1.485 5.660 1.00 96.50 84 THR A CA 1
ATOM 652 C C . THR A 1 84 ? 9.154 -2.108 7.041 1.00 96.50 84 THR A C 1
ATOM 654 O O . THR A 1 84 ? 8.043 -2.403 7.497 1.00 96.50 84 THR A O 1
ATOM 657 N N . GLY A 1 85 ? 10.278 -2.277 7.737 1.00 92.56 85 GLY A N 1
ATOM 658 C CA . GLY A 1 85 ? 10.338 -2.800 9.096 1.00 92.56 85 GLY A CA 1
ATOM 659 C C . GLY A 1 85 ? 9.888 -4.258 9.186 1.00 92.56 85 GLY A C 1
ATOM 660 O O . GLY A 1 85 ? 10.230 -5.086 8.334 1.00 92.56 85 GLY A O 1
ATOM 661 N N . GLY A 1 86 ? 9.135 -4.553 10.244 1.00 81.25 86 GLY A N 1
ATOM 662 C CA . GLY A 1 86 ? 8.772 -5.904 10.675 1.00 81.25 86 GLY A CA 1
ATOM 663 C C . GLY A 1 86 ? 9.124 -6.108 12.147 1.00 81.25 86 GLY A C 1
ATOM 664 O O . GLY A 1 86 ? 9.805 -5.265 12.732 1.00 81.25 86 GLY A O 1
ATOM 665 N N . LEU A 1 87 ? 8.594 -7.178 12.740 1.00 57.97 87 LEU A N 1
ATOM 666 C CA . LEU A 1 87 ? 9.118 -7.729 13.994 1.00 57.97 87 LEU A CA 1
ATOM 667 C C . LEU A 1 87 ? 10.324 -8.613 13.683 1.00 57.97 87 LEU A C 1
ATOM 669 O O . LEU A 1 87 ? 10.263 -9.285 12.627 1.00 57.97 87 LEU A O 1
#

InterPro domains:
  IPR016093 MIR motif [PF02815] (10-76)
  IPR016093 MIR motif [PS50919] (1-43)
  IPR016093 MIR motif [PS50919] (46-87)
  IPR036300 Mir domain superfamily [SSF82109] (2-85)

Secondary structure (DSSP, 8-state):
--TTT-PEEEEEEEE-SSTT-PEEEEEE--SS-GGG---EE-SSTT----TT---EEBPTTT--EEEEEEEE-TTT-SEEEEEE---

Mean predicted aligned error: 3.18 Å

Nearest PDB structures (foldseek):
  3mal-assembly2_B  TM=9.789E-01  e=9.080E-09  Arabidopsis thaliana
  1t9f-assembly1_A  TM=9.683E-01  e=1.387E-05  Caenorhabditis elegans
  3ila-assembly4_D  TM=7.509E-01  e=3.476E-01  Oryctolagus cuniculus
  3ila-assembly3_C  TM=7.113E-01  e=3.476E-01  Oryctolagus cuniculus
  3ila-assembly5_E  TM=5.561E-01  e=6.083E-01  Oryctolagus cuniculus